Protein AF-A0A838PKY0-F1 (afdb_monomer_lite)

Structure (mmCIF, N/CA/C/O backbone):
data_AF-A0A838PKY0-F1
#
_entry.id   AF-A0A838PKY0-F1
#
loop_
_atom_site.group_PDB
_atom_site.id
_atom_site.type_symbol
_atom_site.label_atom_id
_atom_site.label_alt_id
_atom_site.label_comp_id
_atom_site.label_asym_id
_atom_site.label_entity_id
_atom_site.label_seq_id
_atom_site.pdbx_PDB_ins_code
_atom_site.Cartn_x
_atom_site.Cartn_y
_atom_site.Cartn_z
_atom_site.occupancy
_atom_site.B_iso_or_equiv
_atom_site.auth_seq_id
_atom_site.auth_comp_id
_atom_site.auth_asym_id
_atom_site.auth_atom_id
_atom_site.pdbx_PDB_model_num
ATOM 1 N N . MET A 1 1 ? 28.010 12.867 -7.543 1.00 55.94 1 MET A N 1
ATOM 2 C CA . MET A 1 1 ? 27.766 11.579 -6.863 1.00 55.94 1 MET A CA 1
ATOM 3 C C . MET A 1 1 ? 26.835 11.872 -5.697 1.00 55.94 1 MET A C 1
ATOM 5 O O . MET A 1 1 ? 27.089 12.856 -5.010 1.00 55.94 1 MET A O 1
ATOM 9 N N . ILE A 1 2 ? 25.736 11.129 -5.552 1.00 62.34 2 ILE A N 1
ATOM 10 C CA . ILE A 1 2 ? 24.783 11.316 -4.448 1.00 62.34 2 ILE A CA 1
ATOM 11 C C . ILE A 1 2 ? 25.279 10.453 -3.266 1.00 62.34 2 ILE A C 1
ATOM 13 O O . ILE A 1 2 ? 25.559 9.281 -3.507 1.00 62.34 2 ILE A O 1
ATOM 17 N N . PRO A 1 3 ? 25.462 10.996 -2.046 1.00 64.56 3 PRO A N 1
ATOM 18 C CA . PRO A 1 3 ? 26.125 10.296 -0.934 1.00 64.56 3 PRO A CA 1
ATOM 19 C C . PRO A 1 3 ? 25.480 8.978 -0.482 1.00 64.56 3 PRO A C 1
ATOM 21 O O . PRO A 1 3 ? 26.154 8.152 0.116 1.00 64.56 3 PRO A O 1
ATOM 24 N N . ASP A 1 4 ? 24.196 8.785 -0.759 1.00 69.94 4 ASP A N 1
ATOM 25 C CA . ASP A 1 4 ? 23.394 7.614 -0.392 1.00 69.94 4 ASP A CA 1
ATOM 26 C C . ASP A 1 4 ? 23.206 6.622 -1.552 1.00 69.94 4 ASP A C 1
ATOM 28 O O . ASP A 1 4 ? 22.432 5.678 -1.442 1.00 69.94 4 ASP A O 1
ATOM 32 N N . VAL A 1 5 ? 23.917 6.799 -2.671 1.00 66.31 5 VAL A N 1
ATOM 33 C CA . VAL A 1 5 ? 23.781 5.914 -3.842 1.00 66.31 5 VAL A CA 1
ATOM 34 C C . VAL A 1 5 ? 24.220 4.473 -3.561 1.00 66.31 5 VAL A C 1
ATOM 36 O O . VAL A 1 5 ? 23.643 3.549 -4.123 1.00 66.31 5 VAL A O 1
ATOM 39 N N . ASP A 1 6 ? 25.191 4.274 -2.667 1.00 65.44 6 ASP A N 1
ATOM 40 C CA . ASP A 1 6 ? 25.644 2.942 -2.241 1.00 65.44 6 ASP A CA 1
ATOM 41 C C . ASP A 1 6 ? 24.658 2.279 -1.259 1.00 65.44 6 ASP A C 1
ATOM 43 O O . ASP A 1 6 ? 24.688 1.066 -1.065 1.00 65.44 6 ASP A O 1
ATOM 47 N N . GLU A 1 7 ? 23.752 3.073 -0.681 1.00 63.31 7 GLU A N 1
ATOM 48 C CA . GLU A 1 7 ? 22.638 2.633 0.170 1.00 63.31 7 GLU A CA 1
ATOM 49 C C . GLU A 1 7 ? 21.336 2.472 -0.638 1.00 63.31 7 GLU A C 1
ATOM 51 O O . GLU A 1 7 ? 20.286 2.117 -0.091 1.00 63.31 7 GLU A O 1
ATOM 56 N N . ALA A 1 8 ? 21.378 2.740 -1.949 1.00 66.06 8 ALA A N 1
ATOM 57 C CA . ALA A 1 8 ? 20.236 2.550 -2.821 1.00 66.06 8 ALA A CA 1
ATOM 58 C C . ALA A 1 8 ? 19.873 1.063 -2.864 1.00 66.06 8 ALA A C 1
ATOM 60 O O . ALA A 1 8 ? 20.712 0.190 -3.094 1.00 66.06 8 ALA A O 1
ATOM 61 N N . VAL A 1 9 ? 18.587 0.780 -2.658 1.00 63.53 9 VAL A N 1
ATOM 62 C CA . VAL A 1 9 ? 18.020 -0.557 -2.843 1.00 63.53 9 VAL A CA 1
ATOM 63 C C . VAL A 1 9 ? 18.432 -1.085 -4.223 1.00 63.53 9 VAL A C 1
ATOM 65 O O . VAL A 1 9 ? 18.423 -0.327 -5.195 1.00 63.53 9 VAL A O 1
ATOM 68 N N . GLU A 1 10 ? 18.803 -2.370 -4.287 1.00 63.25 10 GLU A N 1
ATOM 69 C CA . GLU A 1 10 ? 19.089 -3.117 -5.521 1.00 63.25 10 GLU A CA 1
ATOM 70 C C . GLU A 1 10 ? 18.112 -2.741 -6.652 1.00 63.25 10 GLU A C 1
ATOM 72 O O . GLU A 1 10 ? 16.974 -2.338 -6.394 1.00 63.25 10 GLU A O 1
ATOM 77 N N . SER A 1 11 ? 18.561 -2.885 -7.908 1.00 64.06 11 SER A N 1
ATOM 78 C CA . SER A 1 11 ? 17.754 -2.615 -9.107 1.00 64.06 11 SER A CA 1
ATOM 79 C C . SER A 1 11 ? 16.289 -3.039 -8.918 1.00 64.06 11 SER A C 1
ATOM 81 O O . SER A 1 11 ? 16.050 -4.119 -8.371 1.00 64.06 11 SER A O 1
ATOM 83 N N . PRO A 1 12 ? 15.311 -2.224 -9.368 1.00 77.75 12 PRO A N 1
ATOM 84 C CA . PRO A 1 12 ? 13.898 -2.443 -9.082 1.00 77.75 12 PRO A CA 1
ATOM 85 C C . PRO A 1 12 ? 13.499 -3.903 -9.273 1.00 77.75 12 PRO A C 1
ATOM 87 O O . PRO A 1 12 ? 13.617 -4.452 -10.373 1.00 77.75 12 PRO A O 1
ATOM 90 N N . ARG A 1 13 ? 13.022 -4.544 -8.202 1.00 81.62 13 ARG A N 1
ATOM 91 C CA . ARG A 1 13 ? 12.538 -5.920 -8.299 1.00 81.62 13 ARG A CA 1
ATOM 92 C C . ARG A 1 13 ? 11.219 -5.914 -9.054 1.00 81.62 13 ARG A C 1
ATOM 94 O O . ARG A 1 13 ? 10.226 -5.341 -8.609 1.00 81.62 13 ARG A O 1
ATOM 101 N N . ARG A 1 14 ? 11.222 -6.550 -10.220 1.00 88.44 14 ARG A N 1
ATOM 102 C CA . ARG A 1 14 ? 10.024 -6.741 -11.029 1.00 88.44 14 ARG A CA 1
ATOM 103 C C . ARG A 1 14 ? 9.096 -7.734 -10.332 1.00 88.44 14 ARG A C 1
ATOM 105 O O . ARG A 1 14 ? 9.488 -8.869 -10.092 1.00 88.44 14 ARG A O 1
ATOM 112 N N . LEU A 1 15 ? 7.875 -7.299 -10.025 1.00 90.50 15 LEU A N 1
ATOM 113 C CA . LEU A 1 15 ? 6.879 -8.120 -9.325 1.00 90.50 15 LEU A CA 1
ATOM 114 C C . LEU A 1 15 ? 5.962 -8.906 -10.275 1.00 90.50 15 LEU A C 1
ATOM 116 O O . LEU A 1 15 ? 5.387 -9.915 -9.884 1.00 90.50 15 LEU A O 1
ATOM 120 N N . THR A 1 16 ? 5.789 -8.440 -11.514 1.00 91.56 16 THR A N 1
ATOM 121 C CA . THR A 1 16 ? 4.990 -9.105 -12.553 1.00 91.56 16 THR A CA 1
ATOM 122 C C . THR A 1 16 ? 5.337 -8.535 -13.931 1.00 91.56 16 THR A C 1
ATOM 124 O O . THR A 1 16 ? 5.814 -7.402 -14.030 1.00 91.56 16 THR A O 1
ATOM 127 N N . ASP A 1 17 ? 5.074 -9.315 -14.980 1.00 94.00 17 ASP A N 1
ATOM 128 C CA . ASP A 1 17 ? 5.083 -8.881 -16.383 1.00 94.00 17 ASP A CA 1
ATOM 129 C C . ASP A 1 17 ? 3.668 -8.782 -16.978 1.00 94.00 17 ASP A C 1
ATOM 131 O O . ASP A 1 17 ? 3.515 -8.466 -18.155 1.00 94.00 17 ASP A O 1
ATOM 135 N N . GLU A 1 18 ? 2.623 -9.027 -16.181 1.00 96.12 18 GLU A N 1
ATOM 136 C CA . GLU A 1 18 ? 1.227 -8.979 -16.622 1.00 96.12 18 GLU A CA 1
ATOM 137 C C . GLU A 1 18 ? 0.699 -7.531 -16.613 1.00 96.12 18 GLU A C 1
ATOM 139 O O . GLU A 1 18 ? 0.496 -6.955 -15.534 1.00 96.12 18 GLU A O 1
ATOM 144 N N . PRO A 1 19 ? 0.411 -6.925 -17.785 1.00 95.62 19 PRO A N 1
ATOM 145 C CA . PRO A 1 19 ? -0.042 -5.535 -17.858 1.00 95.62 19 PRO A CA 1
ATOM 146 C C . PRO A 1 19 ? -1.367 -5.298 -17.129 1.00 95.62 19 PRO A C 1
ATOM 148 O O . PRO A 1 19 ? -1.570 -4.228 -16.557 1.00 95.62 19 PRO A O 1
ATOM 151 N N . ASP A 1 20 ? -2.245 -6.302 -17.098 1.00 96.62 20 ASP A N 1
ATOM 152 C CA . ASP A 1 20 ? -3.547 -6.217 -16.434 1.00 96.62 20 ASP A CA 1
ATOM 153 C C . ASP A 1 20 ? -3.407 -6.077 -14.914 1.00 96.62 20 ASP A C 1
ATOM 155 O O . ASP A 1 20 ? -4.124 -5.290 -14.295 1.00 96.62 20 ASP A O 1
ATOM 159 N N . ARG A 1 21 ? -2.434 -6.767 -14.299 1.00 95.94 21 ARG A N 1
ATOM 160 C CA . ARG A 1 21 ? -2.142 -6.610 -12.864 1.00 95.94 21 ARG A CA 1
ATOM 161 C C . ARG A 1 21 ? -1.580 -5.226 -12.569 1.00 95.94 21 ARG A C 1
ATOM 163 O O . ARG A 1 21 ? -2.004 -4.587 -11.609 1.00 95.94 21 ARG A O 1
ATOM 170 N N . ALA A 1 22 ? -0.681 -4.732 -13.420 1.00 94.69 22 ALA A N 1
ATOM 171 C CA . ALA A 1 22 ? -0.141 -3.381 -13.289 1.00 94.69 22 ALA A CA 1
ATOM 172 C C . ALA A 1 22 ? -1.241 -2.314 -13.420 1.00 94.69 22 ALA A C 1
ATOM 174 O O . ALA A 1 22 ? -1.300 -1.380 -12.620 1.00 94.69 22 ALA A O 1
ATOM 175 N N . ARG A 1 23 ? -2.153 -2.471 -14.388 1.00 96.69 23 ARG A N 1
ATOM 176 C CA . ARG A 1 23 ? -3.302 -1.576 -14.559 1.00 96.69 23 ARG A CA 1
ATOM 177 C C . ARG A 1 23 ? -4.218 -1.606 -13.340 1.00 96.69 23 ARG A C 1
ATOM 179 O O . ARG A 1 23 ? -4.557 -0.547 -12.824 1.00 96.69 23 ARG A O 1
ATOM 186 N N . ARG A 1 24 ? -4.541 -2.798 -12.835 1.00 97.06 24 ARG A N 1
ATOM 187 C CA . ARG A 1 24 ? -5.399 -2.967 -11.659 1.00 97.06 24 ARG A CA 1
ATOM 188 C C . ARG A 1 24 ? -4.862 -2.236 -10.431 1.00 97.06 24 ARG A C 1
ATOM 190 O O . ARG A 1 24 ? -5.644 -1.632 -9.708 1.00 97.06 24 ARG A O 1
ATOM 197 N N . VAL A 1 25 ? -3.548 -2.259 -10.201 1.00 96.62 25 VAL A N 1
ATOM 198 C CA . VAL A 1 25 ? -2.925 -1.502 -9.101 1.00 96.62 25 VAL A CA 1
ATOM 199 C C . VAL A 1 25 ? -3.224 -0.007 -9.220 1.00 96.62 25 VAL A C 1
ATOM 201 O O . VAL A 1 25 ? -3.581 0.616 -8.225 1.00 96.62 25 VAL A O 1
ATOM 204 N N . LEU A 1 26 ? -3.122 0.565 -10.423 1.00 96.88 26 LEU A N 1
ATOM 205 C CA . LEU A 1 26 ? -3.423 1.981 -10.657 1.00 96.88 26 LEU A CA 1
ATOM 206 C C . LEU A 1 26 ? -4.913 2.286 -10.473 1.00 96.88 26 LEU A C 1
ATOM 208 O O . LEU A 1 26 ? -5.260 3.274 -9.828 1.00 96.88 26 LEU A O 1
ATOM 212 N N . ASP A 1 27 ? -5.782 1.415 -10.983 1.00 97.81 27 ASP A N 1
ATOM 213 C CA . ASP A 1 27 ? -7.235 1.577 -10.882 1.00 97.81 27 ASP A CA 1
ATOM 214 C C . ASP A 1 27 ? -7.734 1.501 -9.426 1.00 97.81 27 ASP A C 1
ATOM 216 O O . ASP A 1 27 ? -8.775 2.063 -9.097 1.00 97.81 27 ASP A O 1
ATOM 220 N N . LEU A 1 28 ? -6.985 0.837 -8.538 1.00 97.56 28 LEU A N 1
ATOM 221 C CA . LEU A 1 28 ? -7.299 0.706 -7.113 1.00 97.56 28 LEU A CA 1
ATOM 222 C C . LEU A 1 28 ? -6.843 1.891 -6.255 1.00 97.56 28 LEU A C 1
ATOM 224 O O . LEU A 1 28 ? -7.273 1.989 -5.106 1.00 97.56 28 LEU A O 1
ATOM 228 N N . VAL A 1 29 ? -6.000 2.792 -6.771 1.00 97.00 29 VAL A N 1
ATOM 229 C CA . VAL A 1 29 ? -5.489 3.946 -6.004 1.00 97.00 29 VAL A CA 1
ATOM 230 C C . VAL A 1 29 ? -6.612 4.796 -5.387 1.00 97.00 29 VAL A C 1
ATOM 232 O O . VAL A 1 29 ? -6.508 5.118 -4.203 1.00 97.00 29 VAL A O 1
ATOM 235 N N . PRO A 1 30 ? -7.714 5.119 -6.095 1.00 97.25 30 PRO A N 1
ATOM 236 C CA . PRO A 1 30 ? -8.829 5.863 -5.505 1.00 97.25 30 PRO A CA 1
ATOM 237 C C . PRO A 1 30 ? -9.572 5.109 -4.392 1.00 97.25 30 PRO A C 1
ATOM 239 O O . PRO A 1 30 ? -10.303 5.726 -3.625 1.00 97.25 30 PRO A O 1
ATOM 242 N N . CYS A 1 31 ? -9.413 3.785 -4.309 1.00 96.69 31 CYS A N 1
ATOM 243 C CA . CYS A 1 31 ? -10.071 2.929 -3.322 1.00 96.69 31 CYS A CA 1
ATOM 244 C C . CYS A 1 31 ? -9.216 2.688 -2.071 1.00 96.69 31 CYS A C 1
ATOM 246 O O . CYS A 1 31 ? -9.640 1.950 -1.180 1.00 96.69 31 CYS A O 1
ATOM 248 N N . VAL A 1 32 ? -8.010 3.260 -2.007 1.00 96.56 32 VAL A N 1
ATOM 249 C CA . VAL A 1 32 ? -7.129 3.121 -0.848 1.00 96.56 32 VAL A CA 1
ATOM 250 C C . VAL A 1 32 ? -7.816 3.716 0.387 1.00 96.56 32 VAL A C 1
ATOM 252 O O . VAL A 1 32 ? -8.272 4.860 0.334 1.00 96.56 32 VAL A O 1
ATOM 255 N N . PRO A 1 33 ? -7.869 2.987 1.517 1.00 94.94 33 PRO A N 1
ATOM 256 C CA . PRO A 1 33 ? -8.420 3.527 2.751 1.00 94.94 33 PRO A CA 1
ATOM 257 C C . PRO A 1 33 ? -7.683 4.791 3.210 1.00 94.94 33 PRO A C 1
ATOM 259 O O . PRO A 1 33 ? -6.452 4.861 3.163 1.00 94.94 33 PRO A O 1
ATOM 262 N N . THR A 1 34 ? -8.437 5.768 3.717 1.00 95.06 34 THR A N 1
ATOM 263 C CA . THR A 1 34 ? -7.912 7.055 4.203 1.00 95.06 34 THR A CA 1
ATOM 264 C C . THR A 1 34 ? -8.120 7.244 5.718 1.00 95.06 34 THR A C 1
ATOM 266 O O . THR A 1 34 ? -8.759 8.222 6.115 1.00 95.06 34 THR A O 1
ATOM 269 N N . PRO A 1 35 ? -7.643 6.327 6.587 1.00 95.38 35 PRO A N 1
ATOM 270 C CA . PRO A 1 35 ? -7.654 6.550 8.033 1.00 95.38 35 PRO A CA 1
ATOM 271 C C . PRO A 1 35 ? -6.655 7.652 8.412 1.00 95.38 35 PRO A C 1
ATOM 273 O O . PRO A 1 35 ? -5.839 8.101 7.596 1.00 95.38 35 PRO A O 1
ATOM 276 N N . VAL A 1 36 ? -6.654 8.050 9.681 1.00 96.06 36 VAL A N 1
ATOM 277 C CA . VAL A 1 3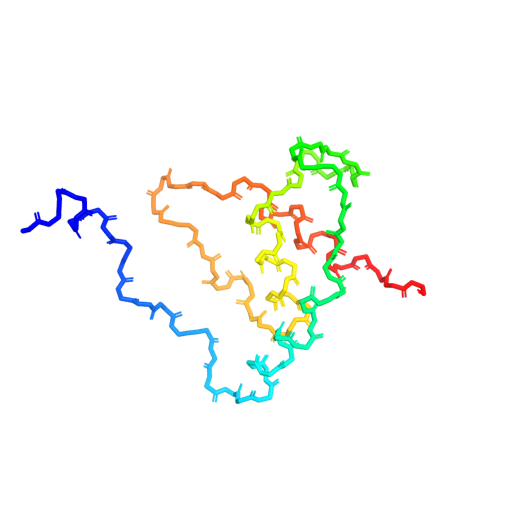6 ? -5.637 8.979 10.181 1.00 96.06 36 VAL A CA 1
ATOM 278 C C . VAL A 1 36 ? -4.250 8.331 10.127 1.00 96.06 36 VAL A C 1
ATOM 280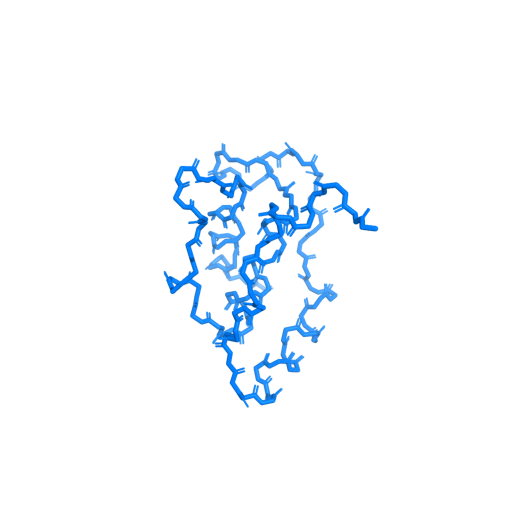 O O . VAL A 1 36 ? -4.002 7.265 10.692 1.00 96.06 36 VAL A O 1
ATOM 283 N N . TRP A 1 37 ? -3.310 9.016 9.474 1.00 95.31 37 TRP A N 1
ATOM 284 C CA . TRP A 1 37 ? -1.933 8.548 9.328 1.00 95.31 37 TRP A CA 1
ATOM 285 C C . TRP A 1 37 ? -1.257 8.317 10.684 1.00 95.31 37 TRP A C 1
ATOM 287 O O . TRP A 1 37 ? -1.361 9.136 11.599 1.00 95.31 37 TRP A O 1
ATOM 297 N N . GLY A 1 38 ? -0.550 7.198 10.813 1.00 92.81 38 GLY A N 1
ATOM 298 C CA . GLY A 1 38 ? 0.145 6.803 12.036 1.00 92.81 38 GLY A CA 1
ATOM 299 C C . GLY A 1 38 ? -0.760 6.306 13.168 1.00 92.81 38 GLY A C 1
ATOM 300 O O . GLY A 1 38 ? -0.231 5.866 14.187 1.00 92.81 38 GLY A O 1
ATOM 301 N N . ARG A 1 39 ? -2.093 6.324 13.014 1.00 93.81 39 ARG A N 1
ATOM 302 C CA . ARG A 1 39 ? -3.026 5.731 13.985 1.00 93.81 39 ARG A CA 1
ATOM 303 C C . ARG A 1 39 ? -3.407 4.311 13.591 1.00 93.81 39 ARG A C 1
ATOM 305 O O . ARG A 1 39 ? -3.556 3.999 12.411 1.00 93.81 39 ARG A O 1
ATOM 312 N N . ASP A 1 40 ? -3.571 3.459 14.596 1.00 94.69 40 ASP A N 1
ATOM 313 C CA . ASP A 1 40 ? -4.075 2.096 14.426 1.00 94.69 40 ASP A CA 1
ATOM 314 C C . ASP A 1 40 ? -5.611 2.081 14.489 1.00 94.69 40 ASP A C 1
ATOM 316 O O . ASP A 1 40 ? -6.218 1.599 15.442 1.00 94.69 40 ASP A O 1
ATOM 320 N N . GLU A 1 41 ? -6.255 2.677 13.485 1.00 94.38 41 GLU A N 1
ATOM 321 C CA . GLU A 1 41 ? -7.726 2.728 13.409 1.00 94.38 41 GLU A CA 1
ATOM 322 C C . GLU A 1 41 ? -8.339 1.389 12.975 1.00 94.38 41 GLU A C 1
ATOM 324 O O . GLU A 1 41 ? -9.534 1.162 13.153 1.00 94.38 41 GLU A O 1
ATOM 329 N N . PHE A 1 42 ? -7.519 0.478 12.445 1.00 92.62 42 PHE A N 1
ATOM 330 C CA . PHE A 1 42 ? -7.944 -0.854 12.019 1.00 92.62 42 PHE A CA 1
ATOM 331 C C . PHE A 1 42 ? -7.698 -1.946 13.071 1.00 92.62 42 PHE A C 1
ATOM 333 O O . PHE A 1 42 ? -8.116 -3.090 12.854 1.00 92.62 42 PHE A O 1
ATOM 340 N N . GLY A 1 43 ? -7.055 -1.624 14.197 1.00 93.50 43 GLY A N 1
ATOM 341 C CA . GLY A 1 43 ? -6.771 -2.562 15.283 1.00 93.50 43 GLY A CA 1
ATOM 342 C C . GLY A 1 43 ? -5.858 -3.709 14.851 1.00 93.50 43 GLY A C 1
ATOM 343 O O . GLY A 1 43 ? -6.124 -4.865 15.176 1.00 93.50 43 GLY A O 1
ATOM 344 N N . THR A 1 44 ? -4.838 -3.418 14.046 1.00 92.31 44 THR A N 1
ATOM 345 C CA . THR A 1 44 ? -3.871 -4.402 13.528 1.00 92.31 44 THR A CA 1
ATOM 346 C C . THR A 1 44 ? -2.535 -4.370 14.274 1.00 92.31 44 THR A C 1
ATOM 348 O O . THR A 1 44 ? -1.655 -5.171 13.969 1.00 92.31 44 THR A O 1
ATOM 351 N N . GLY A 1 45 ? -2.375 -3.478 15.256 1.00 92.56 45 GLY A N 1
ATOM 352 C CA . GLY A 1 45 ? -1.192 -3.350 16.109 1.00 92.56 45 GLY A CA 1
ATOM 353 C C . GLY A 1 45 ? -0.151 -2.342 15.614 1.00 92.56 45 GLY A C 1
ATOM 354 O O . GLY A 1 45 ? 0.748 -1.980 16.371 1.00 92.56 45 GLY A O 1
ATOM 355 N N . GLU A 1 46 ? -0.271 -1.850 14.378 1.00 93.50 46 GLU A N 1
ATOM 356 C CA . GLU A 1 46 ? 0.600 -0.822 13.798 1.00 93.50 46 GLU A CA 1
ATOM 357 C C . GLU A 1 46 ? -0.226 0.224 13.043 1.00 93.50 46 GLU A C 1
ATOM 359 O O . GLU A 1 46 ? -1.184 -0.111 12.344 1.00 93.50 46 GLU A O 1
ATOM 364 N N . GLY A 1 47 ? 0.178 1.493 13.134 1.00 93.50 47 GLY A N 1
ATOM 365 C CA . GLY A 1 47 ? -0.527 2.594 12.481 1.00 93.50 47 GLY A CA 1
ATOM 366 C C . GLY A 1 47 ? -0.429 2.590 10.952 1.00 93.50 47 GLY A C 1
ATOM 367 O O . GLY A 1 47 ? 0.555 2.118 10.375 1.00 93.50 4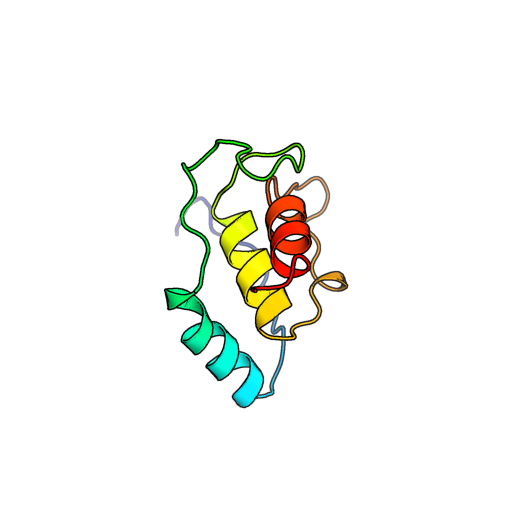7 GLY A O 1
ATOM 368 N N . TRP A 1 48 ? -1.438 3.173 10.297 1.00 96.62 48 TRP A N 1
ATOM 369 C CA . TRP A 1 48 ? -1.509 3.273 8.835 1.00 96.62 48 TRP A CA 1
ATOM 370 C C . TRP A 1 48 ? -0.431 4.200 8.265 1.00 96.62 48 TRP A C 1
ATOM 372 O O . TRP A 1 48 ? -0.287 5.339 8.714 1.00 96.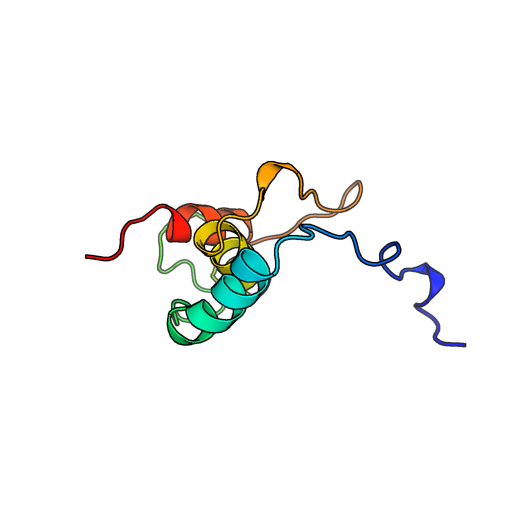62 48 TRP A O 1
ATOM 382 N N . ASN A 1 49 ? 0.331 3.728 7.276 1.00 95.94 49 ASN A N 1
ATOM 383 C CA . ASN A 1 49 ? 1.376 4.518 6.627 1.00 95.94 49 ASN A CA 1
ATOM 384 C C . ASN A 1 49 ? 1.613 4.107 5.158 1.00 95.94 49 ASN A C 1
ATOM 386 O O . ASN A 1 49 ? 0.842 3.344 4.579 1.00 95.94 49 ASN A O 1
ATOM 390 N N . SER A 1 50 ? 2.691 4.600 4.539 1.00 95.31 50 SER A N 1
ATOM 391 C CA . SER A 1 50 ? 3.007 4.350 3.129 1.00 95.31 50 SER A CA 1
ATOM 392 C C . SER A 1 50 ? 3.243 2.872 2.835 1.00 95.31 50 SER A C 1
ATOM 394 O O . SER A 1 50 ? 2.787 2.387 1.806 1.00 95.31 50 SER A O 1
ATOM 396 N N . ASN A 1 51 ? 3.875 2.126 3.743 1.00 95.38 51 ASN A N 1
ATOM 397 C CA . ASN A 1 51 ? 4.045 0.682 3.597 1.00 95.38 51 ASN A CA 1
ATOM 398 C C . ASN A 1 51 ? 2.692 -0.037 3.616 1.00 95.38 51 ASN A C 1
ATOM 400 O O . ASN A 1 51 ? 2.510 -0.978 2.851 1.00 95.38 51 ASN A O 1
ATOM 404 N N . SER A 1 52 ? 1.744 0.422 4.445 1.00 96.38 52 SER A N 1
ATOM 405 C CA . SER A 1 52 ? 0.373 -0.107 4.477 1.00 96.38 52 SER A CA 1
ATOM 406 C C . SER A 1 52 ? -0.364 0.151 3.166 1.00 96.38 52 SER A C 1
ATOM 408 O O . SER A 1 52 ? -1.019 -0.743 2.643 1.00 96.38 52 SER A O 1
ATOM 410 N N . VAL A 1 53 ? -0.226 1.356 2.606 1.00 97.38 53 VAL A N 1
ATOM 411 C CA . VAL A 1 53 ? -0.816 1.710 1.307 1.00 97.38 53 VAL A CA 1
ATOM 412 C C . VAL A 1 53 ? -0.256 0.820 0.197 1.00 97.38 53 VAL A C 1
ATOM 414 O O . VAL A 1 53 ? -1.020 0.260 -0.587 1.00 97.38 53 VAL A O 1
ATOM 417 N N . ILE A 1 54 ? 1.069 0.654 0.145 1.00 96.25 54 ILE A N 1
ATOM 418 C CA . ILE A 1 54 ? 1.720 -0.175 -0.873 1.00 96.25 54 ILE A CA 1
ATOM 419 C C . ILE A 1 54 ? 1.322 -1.645 -0.727 1.00 96.25 54 ILE A C 1
ATOM 421 O O . ILE A 1 54 ? 0.917 -2.253 -1.716 1.00 96.25 54 ILE A O 1
ATOM 425 N N . SER A 1 55 ? 1.377 -2.225 0.475 1.00 96.44 55 SER A N 1
ATOM 426 C CA . SER A 1 55 ? 1.011 -3.634 0.661 1.00 96.44 55 SER A CA 1
ATOM 427 C C . SER A 1 55 ? -0.468 -3.891 0.369 1.00 96.44 55 SER A C 1
ATOM 429 O O . SER A 1 55 ? -0.796 -4.903 -0.249 1.00 96.44 55 SER A O 1
ATOM 431 N N . TRP A 1 56 ? -1.353 -2.947 0.712 1.00 97.56 56 TRP A N 1
ATOM 432 C CA . TRP A 1 56 ? -2.771 -3.014 0.365 1.00 97.56 56 TRP A CA 1
ATOM 433 C C . TRP A 1 56 ? -2.988 -3.007 -1.153 1.00 97.56 56 TRP A C 1
ATOM 435 O O . TRP A 1 56 ? -3.697 -3.867 -1.675 1.00 97.56 56 TRP A O 1
ATOM 445 N N . LEU A 1 57 ? -2.341 -2.087 -1.878 1.00 97.69 57 LEU A N 1
ATOM 446 C CA . LEU A 1 57 ? -2.444 -1.988 -3.338 1.00 97.69 57 LEU A CA 1
ATOM 447 C C . LEU A 1 57 ? -1.929 -3.246 -4.040 1.00 97.69 57 LEU A C 1
ATOM 449 O O . LEU A 1 57 ? -2.571 -3.734 -4.969 1.00 97.69 57 LEU A O 1
ATOM 453 N N . LEU A 1 58 ? -0.797 -3.789 -3.591 1.00 96.50 58 LEU A N 1
ATOM 454 C CA . LEU A 1 58 ? -0.221 -5.004 -4.165 1.00 96.50 58 LEU A CA 1
ATOM 455 C C . LEU A 1 58 ? -1.118 -6.223 -3.919 1.00 96.50 58 LEU A C 1
ATOM 457 O O . LEU A 1 58 ? -1.403 -6.967 -4.858 1.00 96.50 58 LEU A O 1
ATOM 461 N N . ALA A 1 59 ? -1.631 -6.381 -2.695 1.00 96.56 59 ALA A N 1
ATOM 462 C CA . ALA A 1 59 ? -2.539 -7.472 -2.353 1.00 96.56 59 ALA A CA 1
ATOM 463 C C . ALA A 1 59 ? -3.858 -7.387 -3.140 1.00 96.56 59 ALA A C 1
ATOM 465 O O . ALA A 1 59 ? -4.270 -8.356 -3.776 1.00 96.56 59 ALA A O 1
ATOM 466 N N . ARG A 1 60 ? -4.505 -6.213 -3.175 1.00 96.81 60 ARG A N 1
ATOM 467 C CA . ARG A 1 60 ? -5.754 -6.002 -3.934 1.00 96.81 60 ARG A CA 1
ATOM 468 C C . ARG A 1 60 ? -5.541 -6.058 -5.449 1.00 96.81 60 ARG A C 1
ATOM 470 O O . ARG A 1 60 ? -6.451 -6.448 -6.180 1.00 96.81 60 ARG A O 1
ATOM 477 N N . GLY A 1 61 ? -4.343 -5.712 -5.913 1.00 95.69 61 GLY A N 1
ATOM 478 C CA . GLY A 1 61 ? -3.903 -5.851 -7.299 1.00 95.69 61 GLY A CA 1
ATOM 479 C C . GLY A 1 61 ? -3.653 -7.300 -7.734 1.00 95.69 61 GLY A C 1
ATOM 480 O O . GLY A 1 61 ? -3.536 -7.551 -8.933 1.00 95.69 61 GLY A O 1
ATOM 481 N N . GLY A 1 62 ? -3.609 -8.256 -6.798 1.00 95.06 62 GLY A N 1
ATOM 482 C CA . GLY A 1 62 ? -3.338 -9.669 -7.080 1.00 95.06 62 GLY A CA 1
ATOM 483 C C . GLY A 1 62 ? -1.859 -9.976 -7.336 1.00 95.06 62 GLY A C 1
ATOM 484 O O . GLY A 1 62 ? -1.539 -10.904 -8.085 1.00 95.06 62 GLY A O 1
ATOM 485 N N . LEU A 1 63 ? -0.949 -9.177 -6.773 1.00 95.50 63 LEU A N 1
ATOM 486 C CA . LEU A 1 63 ? 0.484 -9.461 -6.795 1.00 95.50 63 LEU A CA 1
ATOM 487 C C . LEU A 1 63 ? 0.872 -10.344 -5.605 1.00 95.50 63 LEU A C 1
ATOM 489 O O . LEU A 1 63 ? 0.277 -10.254 -4.533 1.00 95.50 63 LEU A O 1
ATOM 493 N N . ASP A 1 64 ? 1.886 -11.187 -5.803 1.00 93.00 64 ASP A N 1
ATOM 494 C CA . ASP A 1 64 ? 2.420 -12.053 -4.752 1.00 93.00 64 ASP A CA 1
ATOM 495 C C . ASP A 1 64 ? 3.214 -11.226 -3.733 1.00 93.00 64 ASP A C 1
ATOM 497 O O . ASP A 1 64 ? 4.393 -10.912 -3.921 1.00 93.00 64 ASP A O 1
ATOM 501 N N . THR A 1 65 ? 2.547 -10.870 -2.639 1.00 93.12 65 THR A N 1
ATOM 502 C CA . THR A 1 65 ? 3.143 -10.109 -1.542 1.00 93.12 65 THR A CA 1
ATOM 503 C C . THR A 1 65 ? 4.016 -10.955 -0.619 1.00 93.12 65 THR A C 1
ATOM 505 O O . THR A 1 65 ? 4.809 -10.380 0.121 1.00 93.12 65 THR A O 1
ATOM 508 N N . GLU A 1 66 ? 3.901 -12.288 -0.635 1.00 90.12 66 GLU A N 1
ATOM 509 C CA . GLU A 1 66 ? 4.716 -13.174 0.213 1.00 90.12 66 GLU A CA 1
ATOM 510 C C . GLU A 1 66 ? 6.169 -13.240 -0.280 1.00 90.12 66 GLU A C 1
ATOM 512 O O . GLU A 1 66 ? 7.107 -13.338 0.520 1.00 90.12 66 GLU A O 1
ATOM 517 N N . SER A 1 67 ? 6.367 -13.083 -1.594 1.00 87.88 67 SER A N 1
ATOM 518 C CA . SER A 1 67 ? 7.688 -12.980 -2.231 1.00 87.88 67 SER A CA 1
ATOM 519 C C . SER A 1 67 ? 8.469 -11.697 -1.884 1.00 87.88 67 SER A C 1
ATOM 521 O O . SER A 1 67 ? 9.672 -11.590 -2.166 1.00 87.88 67 SER A O 1
ATOM 523 N N . ILE A 1 68 ? 7.807 -10.705 -1.276 1.00 88.44 68 ILE A N 1
ATOM 524 C CA . ILE A 1 68 ? 8.381 -9.395 -0.962 1.00 88.44 68 ILE A CA 1
ATOM 525 C C . ILE A 1 68 ? 8.829 -9.385 0.494 1.00 88.44 68 ILE A C 1
ATOM 527 O O . ILE A 1 68 ? 8.024 -9.468 1.417 1.00 88.44 68 ILE A O 1
ATOM 531 N N . GLN A 1 69 ? 10.134 -9.243 0.698 1.00 81.75 69 GLN A N 1
ATOM 532 C CA . GLN A 1 69 ? 10.738 -9.182 2.022 1.00 81.75 69 GLN A CA 1
ATOM 533 C C . GLN A 1 69 ? 11.574 -7.906 2.138 1.00 81.75 69 GLN A C 1
ATOM 535 O O . GLN A 1 69 ? 12.215 -7.512 1.156 1.00 81.75 69 GLN A O 1
ATOM 540 N N . PRO A 1 70 ? 11.588 -7.248 3.310 1.00 78.62 70 PRO A N 1
ATOM 541 C CA . PRO A 1 70 ? 12.524 -6.163 3.549 1.00 78.62 70 PRO A CA 1
ATOM 542 C C . PRO A 1 70 ? 13.972 -6.682 3.464 1.00 78.62 70 PRO A C 1
ATOM 544 O O . PRO A 1 70 ? 14.215 -7.878 3.657 1.00 78.62 70 PRO A O 1
ATOM 547 N N . PRO A 1 71 ? 14.952 -5.794 3.217 1.00 74.44 71 PRO A N 1
ATOM 548 C CA . PRO A 1 71 ? 16.365 -6.149 3.284 1.00 74.44 71 PRO A CA 1
ATOM 549 C C . PRO A 1 71 ? 16.734 -6.805 4.619 1.00 74.44 71 PRO A C 1
ATOM 551 O O . PRO A 1 71 ? 16.055 -6.620 5.632 1.00 74.44 71 PRO A O 1
ATOM 554 N N . ILE A 1 72 ? 17.849 -7.538 4.646 1.00 76.62 72 ILE A N 1
ATOM 555 C CA . ILE A 1 72 ? 18.360 -8.182 5.864 1.00 76.62 72 ILE A CA 1
ATOM 556 C C . ILE A 1 72 ? 18.484 -7.139 6.989 1.00 76.62 72 ILE A C 1
ATOM 558 O O . ILE A 1 72 ? 19.137 -6.115 6.817 1.00 76.62 72 ILE A O 1
ATOM 562 N N . ARG A 1 73 ? 17.863 -7.419 8.148 1.00 78.50 73 ARG A N 1
ATOM 563 C CA . ARG A 1 73 ? 17.737 -6.524 9.329 1.00 78.50 73 ARG A CA 1
ATOM 564 C C . ARG A 1 73 ? 16.850 -5.285 9.132 1.00 78.50 73 ARG A C 1
ATOM 566 O O . ARG A 1 73 ? 16.647 -4.536 10.087 1.00 78.50 73 ARG A O 1
ATOM 573 N N . GLY A 1 74 ? 16.294 -5.086 7.944 1.00 79.44 74 GLY A N 1
ATOM 574 C CA . GLY A 1 74 ? 15.266 -4.093 7.673 1.00 79.44 74 GLY A CA 1
ATOM 575 C C . GLY A 1 74 ? 13.908 -4.508 8.237 1.00 79.44 74 GLY A C 1
ATOM 576 O O . GLY A 1 74 ? 13.632 -5.682 8.488 1.00 79.44 74 GLY A O 1
ATOM 577 N N . ARG A 1 75 ? 13.034 -3.523 8.432 1.00 86.44 75 ARG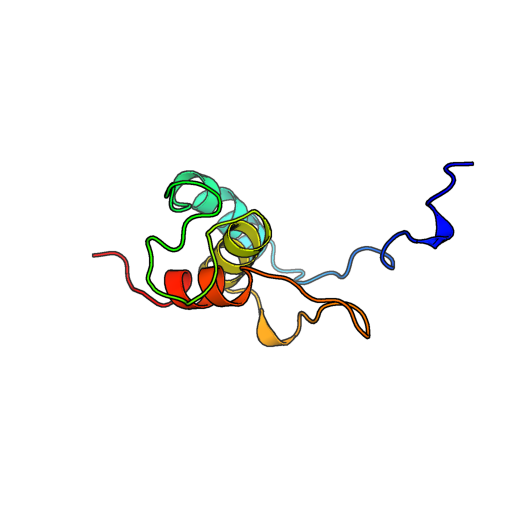 A N 1
ATOM 578 C CA . ARG A 1 75 ? 11.621 -3.731 8.766 1.00 86.44 75 ARG A CA 1
ATOM 579 C C . ARG A 1 75 ? 10.763 -2.834 7.885 1.00 86.44 75 ARG A C 1
ATOM 581 O O . ARG A 1 75 ? 11.209 -1.762 7.489 1.00 86.44 75 ARG A O 1
ATOM 588 N N . ALA A 1 76 ? 9.523 -3.249 7.651 1.00 90.56 76 ALA A N 1
ATOM 589 C CA . ALA A 1 76 ? 8.505 -2.446 6.979 1.00 90.56 76 ALA A CA 1
ATOM 590 C C . ALA A 1 76 ? 7.274 -2.286 7.894 1.00 90.56 76 ALA A C 1
ATOM 592 O O . ALA A 1 76 ? 6.275 -2.980 7.700 1.00 90.56 76 ALA A O 1
ATOM 593 N N . PRO A 1 77 ? 7.333 -1.416 8.923 1.00 93.31 77 PRO A N 1
ATOM 594 C CA . PRO A 1 77 ? 6.198 -1.186 9.816 1.00 93.31 77 PRO A CA 1
ATOM 595 C C . PRO A 1 77 ? 4.965 -0.742 9.029 1.00 93.31 77 PRO A C 1
ATOM 597 O O . PRO A 1 77 ? 5.074 0.069 8.109 1.00 93.31 77 PRO A O 1
ATOM 600 N N . GLY A 1 78 ? 3.798 -1.263 9.380 1.00 94.69 78 GLY A N 1
ATOM 601 C CA . GLY A 1 78 ? 2.530 -1.044 8.696 1.00 94.69 78 GLY A CA 1
ATOM 602 C C . GLY A 1 78 ? 2.307 -1.939 7.474 1.00 94.69 78 GLY A C 1
ATOM 603 O O . GLY A 1 78 ? 1.188 -1.963 6.964 1.00 94.69 78 GLY A O 1
ATOM 604 N N . TRP A 1 79 ? 3.303 -2.703 7.005 1.00 95.69 79 TRP A N 1
ATOM 605 C CA . TRP A 1 79 ? 3.127 -3.624 5.873 1.00 95.69 79 TRP A CA 1
ATOM 606 C C . TRP A 1 79 ? 2.048 -4.671 6.168 1.00 95.69 79 TRP A C 1
ATOM 608 O O . TRP A 1 79 ? 1.116 -4.842 5.382 1.00 95.69 79 TRP A O 1
ATOM 618 N N . GLN A 1 80 ? 2.134 -5.315 7.336 1.00 94.88 80 GLN A N 1
ATOM 619 C CA . GLN A 1 80 ? 1.163 -6.326 7.764 1.00 94.88 80 GLN A CA 1
ATOM 620 C C . GLN A 1 80 ? -0.227 -5.724 8.001 1.00 94.88 80 GLN A C 1
ATOM 622 O O . GLN A 1 80 ? -1.223 -6.348 7.645 1.00 94.88 80 GLN A O 1
ATOM 627 N N . THR A 1 81 ? -0.309 -4.482 8.496 1.00 95.88 81 THR A N 1
ATOM 628 C CA . THR A 1 81 ? -1.572 -3.730 8.574 1.00 95.88 81 THR A CA 1
ATOM 629 C C . THR A 1 81 ? -2.246 -3.626 7.204 1.00 95.88 81 THR A C 1
ATOM 631 O O . THR A 1 81 ? -3.427 -3.941 7.084 1.00 95.88 81 THR A O 1
ATOM 634 N N . GLY A 1 82 ? -1.515 -3.234 6.155 1.00 96.06 82 GLY A N 1
ATOM 635 C CA . GLY A 1 82 ? -2.088 -3.114 4.810 1.00 96.06 82 GLY A CA 1
ATOM 636 C C . GLY A 1 82 ? -2.564 -4.447 4.225 1.00 96.06 82 GLY A C 1
ATOM 637 O O . GLY A 1 82 ? -3.660 -4.499 3.665 1.00 96.06 82 GLY A O 1
ATOM 638 N N . LEU A 1 83 ? -1.818 -5.540 4.437 1.00 96.00 83 LEU A N 1
ATOM 639 C CA . LEU A 1 83 ? -2.239 -6.890 4.033 1.00 96.00 83 LEU A CA 1
ATOM 640 C C . LEU A 1 83 ? -3.504 -7.342 4.776 1.00 96.00 83 LEU A C 1
ATOM 642 O O . LEU A 1 83 ? -4.451 -7.830 4.160 1.00 96.00 83 LEU A O 1
ATOM 646 N N . ALA A 1 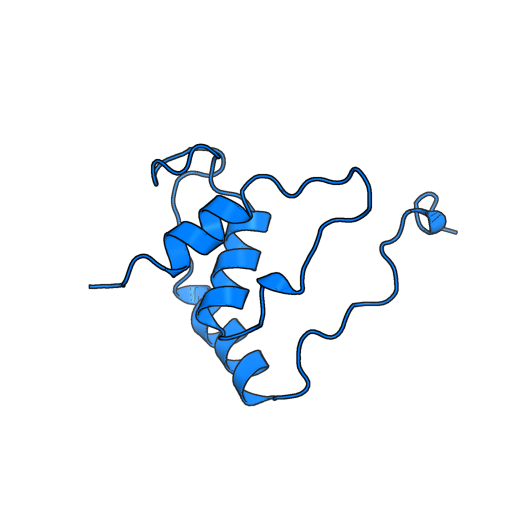84 ? -3.549 -7.131 6.094 1.00 95.38 84 ALA A N 1
ATOM 647 C CA . ALA A 1 84 ? -4.704 -7.477 6.912 1.00 95.38 84 ALA A CA 1
ATOM 648 C C . ALA A 1 84 ? -5.955 -6.695 6.484 1.00 95.38 84 ALA A C 1
ATOM 650 O O . ALA A 1 84 ? -7.036 -7.270 6.382 1.00 95.38 84 ALA A O 1
ATOM 651 N N . VAL A 1 85 ? -5.815 -5.398 6.195 1.00 95.75 85 VAL A N 1
ATOM 652 C CA . VAL A 1 85 ? -6.917 -4.549 5.719 1.00 95.75 85 VAL A CA 1
ATOM 653 C C . VAL A 1 85 ? -7.355 -4.939 4.306 1.00 95.75 85 VAL A C 1
ATOM 655 O O . VAL A 1 85 ? -8.548 -4.937 4.031 1.00 95.75 85 VAL A O 1
ATOM 658 N N . ALA A 1 86 ? -6.438 -5.333 3.418 1.00 95.88 86 ALA A N 1
ATOM 659 C CA . ALA A 1 86 ? -6.787 -5.793 2.071 1.00 95.88 86 ALA A CA 1
ATOM 660 C C . ALA A 1 86 ? -7.651 -7.067 2.080 1.00 95.88 86 ALA A C 1
ATOM 662 O O . ALA A 1 86 ? -8.528 -7.216 1.221 1.00 95.88 86 ALA A O 1
ATOM 663 N N . GLY A 1 87 ? -7.409 -7.955 3.052 1.00 92.00 87 GLY A N 1
ATOM 664 C CA . GLY A 1 87 ? -8.164 -9.192 3.268 1.00 92.00 87 GLY A CA 1
ATOM 665 C C . GLY A 1 87 ? -9.523 -9.006 3.953 1.00 92.00 87 GLY A C 1
ATOM 666 O O . GLY A 1 87 ? -10.354 -9.914 3.909 1.00 92.00 87 GLY A O 1
ATOM 667 N N . ARG A 1 88 ? -9.788 -7.840 4.555 1.00 88.31 88 ARG A N 1
ATOM 668 C CA . ARG A 1 88 ? -11.127 -7.471 5.035 1.00 88.31 88 ARG A CA 1
ATOM 669 C C . ARG A 1 88 ? -11.936 -7.036 3.809 1.00 88.31 88 ARG A C 1
ATOM 671 O O . ARG A 1 88 ? -11.563 -6.096 3.110 1.00 88.31 88 ARG A O 1
ATOM 678 N N . GLN A 1 89 ? -12.977 -7.790 3.466 1.00 59.25 89 GLN A N 1
ATOM 679 C CA . GLN A 1 89 ? -13.797 -7.514 2.283 1.00 59.25 89 GLN A CA 1
ATOM 680 C C . GLN A 1 89 ? -14.416 -6.108 2.359 1.00 59.25 89 GLN A C 1
ATOM 682 O O . GLN A 1 89 ? -14.724 -5.617 3.443 1.00 59.25 89 GLN A O 1
ATOM 687 N N . CYS A 1 90 ? -14.576 -5.478 1.192 1.00 48.28 90 CYS A N 1
ATOM 688 C CA . CYS A 1 90 ? -15.513 -4.372 1.027 1.00 48.28 90 CYS A CA 1
ATOM 689 C C . CYS A 1 90 ? -16.917 -4.979 1.112 1.00 48.28 90 CYS A C 1
ATOM 691 O O . CYS A 1 90 ? -17.196 -5.904 0.347 1.00 48.28 90 CYS A O 1
ATOM 693 N N . GLU A 1 91 ? -17.756 -4.493 2.024 1.00 36.22 91 GLU A N 1
ATOM 694 C CA . GLU A 1 91 ? -19.205 -4.531 1.791 1.00 36.22 91 GLU A CA 1
ATOM 695 C C . GLU A 1 91 ? -19.567 -3.585 0.637 1.00 36.22 91 GLU A C 1
ATOM 697 O O . GLU A 1 91 ? -18.876 -2.545 0.488 1.00 36.22 91 GLU A O 1
#

Secondary structure (DSSP, 8-state):
--TTGGGS-SS-------HHHHHHHHHTGGGS--PPTT--TTSSSS---HHHHHHHHHHHTT--STT--PPTT---TTHHHHHHHHHS---

pLDDT: mean 87.98, std 13.15, range [36.22, 97.81]

Sequence (91 aa):
MIPDVDEAVESPRRLTDEPDRARRVLDLVPCVPTPVWGRDEFGTGEGWNSNSVISWLLARGGLDTESIQPPIRGRAPGWQTGLAVAGRQCE

Radius of gyration: 14.52 Å; chains: 1; bounding box: 47×25×34 Å

Foldseek 3Di:
DDPCPVVDDPDDDDQDPDVQLVVQLVVCLVVQDDDPAQDPPVVPPTGADPLLSVLLSCVLSVTDPVPDDDPDVDDRTNNVVNVVVSPPDDD